Protein AF-A0A6A4B0M6-F1 (afdb_monomer_lite)

pLDDT: mean 84.18, std 17.36, range [42.97, 98.69]

Radius of gyration: 47.85 Å; chains: 1; bounding box: 72×44×138 Å

Structure (mmCIF, N/CA/C/O backbone):
data_AF-A0A6A4B0M6-F1
#
_entry.id   AF-A0A6A4B0M6-F1
#
loop_
_atom_site.group_PDB
_atom_site.id
_atom_site.type_symbol
_atom_site.label_atom_id
_atom_site.label_alt_id
_atom_site.label_comp_id
_atom_site.label_asym_id
_atom_site.label_entity_id
_atom_site.label_seq_id
_atom_site.pdbx_PDB_ins_code
_atom_site.Cartn_x
_atom_site.Cartn_y
_atom_site.Cartn_z
_atom_site.occupancy
_atom_site.B_iso_or_equiv
_atom_site.auth_seq_id
_atom_site.auth_comp_id
_atom_site.auth_asym_id
_atom_site.auth_atom_id
_atom_site.pdbx_PDB_model_num
ATOM 1 N N . MET A 1 1 ? 42.736 15.665 -57.203 1.00 62.69 1 MET A N 1
ATOM 2 C CA . MET A 1 1 ? 41.698 14.627 -56.994 1.00 62.69 1 MET A CA 1
ATOM 3 C C . MET A 1 1 ? 42.043 13.684 -55.841 1.00 62.69 1 MET A C 1
ATOM 5 O O . MET A 1 1 ? 41.168 13.468 -55.020 1.00 62.69 1 MET A O 1
ATOM 9 N N . ALA A 1 2 ? 43.284 13.192 -55.715 1.00 69.00 2 ALA A N 1
ATOM 10 C CA . ALA A 1 2 ? 43.692 12.308 -54.608 1.00 69.00 2 ALA A CA 1
ATOM 11 C C . ALA A 1 2 ? 43.461 12.901 -53.198 1.00 69.00 2 ALA A C 1
ATOM 13 O O . ALA A 1 2 ? 42.915 12.227 -52.334 1.00 69.00 2 ALA A O 1
ATOM 14 N N . ASP A 1 3 ? 43.773 14.184 -53.003 1.00 72.25 3 ASP A N 1
ATOM 15 C CA . ASP A 1 3 ? 43.626 14.882 -51.711 1.00 72.25 3 ASP A CA 1
ATOM 16 C C . ASP A 1 3 ? 42.155 15.029 -51.253 1.00 72.25 3 ASP A C 1
ATOM 18 O O . ASP A 1 3 ? 41.833 15.025 -50.067 1.00 72.25 3 ASP A O 1
ATOM 22 N N . TYR A 1 4 ? 41.225 15.088 -52.215 1.00 73.00 4 TYR A N 1
ATOM 23 C CA . TYR A 1 4 ? 39.785 15.110 -51.941 1.00 73.00 4 TYR A CA 1
ATOM 24 C C . TYR A 1 4 ? 39.247 13.734 -51.534 1.00 73.00 4 TYR A C 1
ATOM 26 O O . TYR A 1 4 ? 38.399 13.661 -50.648 1.00 73.00 4 TYR A O 1
ATOM 34 N N . ALA A 1 5 ? 39.734 12.660 -52.163 1.00 72.12 5 ALA A N 1
ATOM 35 C CA . ALA A 1 5 ? 39.342 11.296 -51.813 1.00 72.12 5 ALA A CA 1
ATOM 36 C C . ALA A 1 5 ? 39.787 10.949 -50.383 1.00 72.12 5 ALA A C 1
ATOM 38 O O . ALA A 1 5 ? 38.978 10.506 -49.574 1.00 72.12 5 ALA A O 1
ATOM 39 N N . LEU A 1 6 ? 41.031 11.292 -50.038 1.00 78.62 6 LEU A N 1
ATOM 40 C CA . LEU A 1 6 ? 41.617 11.044 -48.719 1.00 78.62 6 LEU A CA 1
ATOM 41 C C . LEU A 1 6 ? 40.843 11.761 -47.598 1.00 78.62 6 LEU A C 1
ATOM 43 O O . LEU A 1 6 ? 40.466 11.155 -46.597 1.00 78.62 6 LEU A O 1
ATOM 47 N N . LYS A 1 7 ? 40.488 13.033 -47.816 1.00 80.44 7 LYS A N 1
ATOM 48 C CA . LYS A 1 7 ? 39.695 13.825 -46.862 1.00 80.44 7 LYS A CA 1
ATOM 49 C C . LYS A 1 7 ? 38.239 13.358 -46.739 1.00 80.44 7 LYS A C 1
ATOM 51 O O . LYS A 1 7 ? 37.603 13.599 -45.712 1.00 80.44 7 LYS A O 1
ATOM 56 N N . SER A 1 8 ? 37.683 12.742 -47.784 1.00 82.69 8 SER A N 1
ATOM 57 C CA . SER A 1 8 ? 36.352 12.128 -47.730 1.00 82.69 8 SER A CA 1
ATOM 58 C C . SER A 1 8 ? 36.381 10.865 -46.872 1.00 82.69 8 SER A C 1
ATOM 60 O O . SER A 1 8 ? 35.548 10.719 -45.978 1.00 82.69 8 SER A O 1
ATOM 62 N N . ASP A 1 9 ? 37.374 10.001 -47.076 1.00 85.81 9 ASP A N 1
ATOM 63 C CA . ASP A 1 9 ? 37.529 8.748 -46.332 1.00 85.81 9 ASP A CA 1
ATOM 64 C C . ASP A 1 9 ? 37.766 8.985 -44.835 1.00 85.81 9 ASP A C 1
ATOM 66 O O . ASP A 1 9 ? 37.128 8.342 -44.000 1.00 85.81 9 ASP A O 1
ATOM 70 N N . GLU A 1 10 ? 38.584 9.978 -44.472 1.00 88.50 10 GLU A N 1
ATOM 71 C CA . GLU A 1 10 ? 38.781 10.386 -43.072 1.00 88.50 10 GLU A CA 1
ATOM 72 C C . GLU A 1 10 ? 37.471 10.829 -42.402 1.00 88.50 10 GLU A C 1
ATOM 74 O O . GLU A 1 10 ? 37.183 10.457 -41.261 1.00 88.50 10 GLU A O 1
ATOM 79 N N . LYS A 1 11 ? 36.629 11.587 -43.118 1.00 88.50 11 LYS A N 1
ATOM 80 C CA . LYS A 1 11 ? 35.314 12.010 -42.610 1.00 88.50 11 LYS A CA 1
ATOM 81 C C . LYS A 1 11 ? 34.353 10.837 -42.449 1.00 88.50 11 LYS A C 1
ATOM 83 O O . LYS A 1 11 ? 33.600 10.804 -41.472 1.00 88.50 11 LYS A O 1
ATOM 88 N N . HIS A 1 12 ? 34.355 9.889 -43.384 1.00 91.69 12 HIS A N 1
ATOM 89 C CA . HIS A 1 12 ? 33.529 8.686 -43.287 1.00 91.69 12 HIS A CA 1
ATOM 90 C C . HIS A 1 12 ? 33.958 7.808 -42.108 1.00 91.69 12 HIS A C 1
ATOM 92 O O . HIS A 1 12 ? 33.096 7.347 -41.359 1.00 91.69 12 HIS A O 1
ATOM 98 N N . LEU A 1 13 ? 35.265 7.656 -41.881 1.00 93.56 13 LEU A N 1
ATOM 99 C CA . LEU A 1 13 ? 35.803 6.924 -40.736 1.00 93.56 13 LEU A CA 1
ATOM 100 C C . LEU A 1 13 ? 35.405 7.578 -39.405 1.00 93.56 13 LEU A C 1
ATOM 102 O O . LEU A 1 13 ? 34.878 6.898 -38.523 1.00 93.56 13 LEU A O 1
ATOM 106 N N . ALA A 1 14 ? 35.573 8.898 -39.282 1.00 93.38 14 ALA A N 1
ATOM 107 C CA . ALA A 1 14 ? 35.165 9.642 -38.090 1.00 93.38 14 ALA A CA 1
ATOM 108 C C . ALA A 1 14 ? 33.653 9.521 -37.826 1.00 93.38 14 ALA A C 1
ATOM 110 O O . ALA A 1 14 ? 33.226 9.294 -36.694 1.00 93.38 14 ALA A O 1
ATOM 111 N N . SER A 1 15 ? 32.834 9.601 -38.879 1.00 94.69 15 SER A N 1
ATOM 112 C CA . SER A 1 15 ? 31.376 9.451 -38.771 1.00 94.69 15 SER A CA 1
ATOM 113 C C . SER A 1 15 ? 30.973 8.043 -38.322 1.00 94.69 15 SER A C 1
ATOM 115 O O . SER A 1 15 ? 30.092 7.893 -37.475 1.00 94.69 15 SER A O 1
ATOM 117 N N . ALA A 1 16 ? 31.633 7.004 -38.842 1.00 94.81 16 ALA A N 1
ATOM 118 C CA . ALA A 1 16 ? 31.393 5.620 -38.439 1.00 94.81 16 ALA A CA 1
ATOM 119 C C . ALA A 1 16 ? 31.777 5.373 -36.972 1.00 94.81 16 ALA A C 1
ATOM 121 O O . ALA A 1 16 ? 31.067 4.663 -36.256 1.00 94.81 16 ALA A O 1
ATOM 122 N N . GLN A 1 17 ? 32.864 5.990 -36.504 1.00 96.19 17 GLN A N 1
ATOM 123 C CA . GLN A 1 17 ? 33.282 5.901 -35.109 1.00 96.19 17 GLN A CA 1
ATOM 124 C C . GLN A 1 17 ? 32.262 6.556 -34.168 1.00 96.19 17 GLN A C 1
ATOM 126 O O . GLN A 1 17 ? 31.824 5.914 -33.213 1.00 96.19 17 GLN A O 1
ATOM 131 N N . ILE A 1 18 ? 31.801 7.769 -34.489 1.00 96.50 18 ILE A N 1
ATOM 132 C CA . ILE A 1 18 ? 30.749 8.460 -33.725 1.00 96.50 18 ILE A CA 1
ATOM 133 C C . ILE A 1 18 ? 29.464 7.625 -33.691 1.00 96.50 18 ILE A C 1
ATOM 135 O O . ILE A 1 18 ? 28.834 7.488 -32.643 1.00 96.50 18 ILE A O 1
ATOM 139 N N . LEU A 1 19 ? 29.070 7.025 -34.819 1.00 97.19 19 LEU A N 1
ATOM 140 C CA . LEU A 1 19 ? 27.883 6.172 -34.873 1.00 97.19 19 LEU A CA 1
ATOM 141 C C . LEU A 1 19 ? 28.010 4.965 -33.934 1.00 97.19 19 LEU A C 1
ATOM 143 O O . LEU A 1 19 ? 27.066 4.649 -33.209 1.00 97.19 19 LEU A O 1
ATOM 147 N N . LYS A 1 20 ? 29.178 4.317 -33.910 1.00 97.38 20 LYS A N 1
ATOM 148 C CA . LYS A 1 20 ? 29.455 3.185 -33.018 1.00 97.38 20 LYS A CA 1
ATOM 149 C C . LYS A 1 20 ? 29.427 3.600 -31.545 1.00 97.38 20 LYS A C 1
ATOM 151 O O . LYS A 1 20 ? 28.845 2.894 -30.723 1.00 97.38 20 LYS A O 1
ATOM 156 N N . GLU A 1 21 ? 30.020 4.740 -31.205 1.00 97.38 21 GLU A N 1
ATOM 157 C CA . GLU A 1 21 ? 29.988 5.290 -29.844 1.00 97.38 21 GLU A CA 1
ATOM 158 C C . GLU A 1 21 ? 28.552 5.603 -29.403 1.00 97.38 21 GLU A C 1
ATOM 160 O O . GLU A 1 21 ? 28.132 5.183 -28.323 1.00 97.38 21 GLU A O 1
ATOM 165 N N . ASN A 1 22 ? 27.758 6.232 -30.273 1.00 97.88 22 ASN A N 1
ATOM 166 C CA . ASN A 1 22 ? 26.346 6.509 -30.015 1.00 97.88 22 ASN A CA 1
ATOM 167 C C . ASN A 1 22 ? 25.524 5.228 -29.825 1.00 97.88 22 ASN A C 1
ATOM 169 O O . ASN A 1 22 ? 24.688 5.174 -28.925 1.00 97.88 22 ASN A O 1
ATOM 173 N N . GLN A 1 23 ? 25.776 4.176 -30.611 1.00 97.88 23 GLN A N 1
ATOM 174 C CA . GLN A 1 23 ? 25.125 2.875 -30.418 1.00 97.88 23 GLN A CA 1
ATOM 175 C C . GLN A 1 23 ? 25.441 2.277 -29.041 1.00 97.88 23 GLN A C 1
ATOM 177 O O . GLN A 1 23 ? 24.536 1.796 -28.358 1.00 97.88 23 GLN A O 1
ATOM 182 N N . ILE A 1 24 ? 26.698 2.357 -28.594 1.00 98.25 24 ILE A N 1
ATOM 183 C CA . ILE A 1 24 ? 27.103 1.873 -27.267 1.00 98.25 24 ILE A CA 1
ATOM 184 C C . ILE A 1 24 ? 26.418 2.681 -26.158 1.00 98.25 24 ILE A C 1
ATOM 186 O O . ILE A 1 24 ? 25.928 2.100 -25.187 1.00 98.25 24 ILE A O 1
ATOM 190 N N . LEU A 1 25 ? 26.367 4.008 -26.288 1.00 98.38 25 LEU A N 1
ATOM 191 C CA . LEU A 1 25 ? 25.702 4.878 -25.316 1.00 98.38 25 LEU A CA 1
ATOM 192 C C . LEU A 1 25 ? 24.201 4.592 -25.233 1.00 98.38 25 LEU A C 1
ATOM 194 O O . LEU A 1 25 ? 23.676 4.445 -24.130 1.00 98.38 25 LEU A O 1
ATOM 198 N N . LEU A 1 26 ? 23.526 4.436 -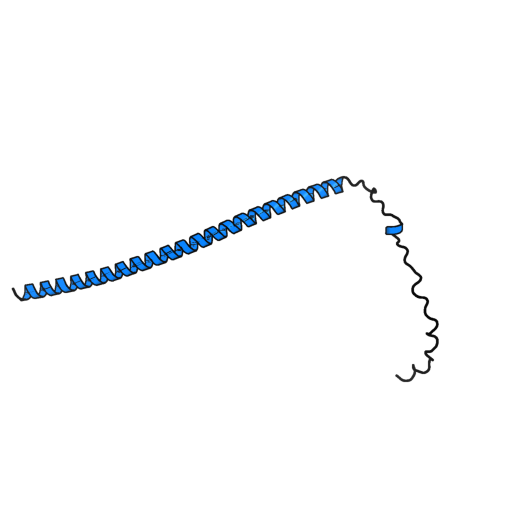26.375 1.00 98.44 26 LEU A N 1
ATOM 199 C CA . LEU A 1 26 ? 22.110 4.067 -26.424 1.00 98.44 26 LEU A CA 1
ATOM 200 C C . LEU A 1 26 ? 21.863 2.716 -25.757 1.00 98.44 26 LEU A C 1
ATOM 202 O O . LEU A 1 26 ? 20.933 2.584 -24.965 1.00 98.44 26 LEU A O 1
ATOM 206 N N . GLN A 1 27 ? 22.720 1.726 -26.008 1.00 98.38 27 GLN A N 1
ATOM 207 C CA . GLN A 1 27 ? 22.571 0.414 -25.390 1.00 98.38 27 GLN A CA 1
ATOM 208 C C . GLN A 1 27 ? 22.777 0.461 -23.872 1.00 98.38 27 GLN A C 1
ATOM 210 O O . GLN A 1 27 ? 22.019 -0.168 -23.134 1.00 98.38 27 GLN A O 1
ATOM 215 N N . ARG A 1 28 ? 23.733 1.260 -23.378 1.00 98.44 28 ARG A N 1
ATOM 216 C CA . ARG A 1 28 ? 23.885 1.500 -21.933 1.00 98.44 28 ARG A CA 1
ATOM 217 C C . ARG A 1 28 ? 22.656 2.179 -21.341 1.00 98.44 28 ARG A C 1
ATOM 219 O O . ARG A 1 28 ? 22.201 1.755 -20.283 1.00 98.44 28 ARG A O 1
ATOM 226 N N . LEU A 1 29 ? 22.119 3.195 -22.016 1.00 98.44 29 LEU A N 1
ATOM 227 C CA . LEU A 1 29 ? 20.939 3.922 -21.553 1.00 98.44 29 LEU A CA 1
ATOM 228 C C . LEU A 1 29 ? 19.714 3.003 -21.469 1.00 98.44 29 LEU A C 1
ATOM 230 O O . LEU A 1 29 ? 18.997 3.033 -20.471 1.00 98.44 29 LEU A O 1
ATOM 234 N N . ILE A 1 30 ? 19.507 2.148 -22.474 1.00 98.44 30 ILE A N 1
ATOM 235 C CA . ILE A 1 30 ? 18.425 1.154 -22.485 1.00 98.44 30 ILE A CA 1
ATOM 236 C C . ILE A 1 30 ? 18.571 0.200 -21.298 1.00 98.44 30 ILE A C 1
ATOM 238 O O . ILE A 1 30 ? 17.616 0.021 -20.543 1.00 98.44 30 ILE A O 1
ATOM 242 N N . THR A 1 31 ? 19.763 -0.359 -21.080 1.00 98.50 31 THR A N 1
ATOM 243 C CA . THR A 1 31 ? 20.011 -1.275 -19.958 1.00 98.50 31 THR A CA 1
ATOM 244 C C . THR A 1 31 ? 19.781 -0.596 -18.608 1.00 98.50 31 THR A C 1
ATOM 246 O O . THR A 1 31 ? 19.122 -1.164 -17.740 1.00 98.50 31 THR A O 1
ATOM 249 N N . GLN A 1 32 ? 20.267 0.636 -18.426 1.00 98.44 32 GLN A N 1
ATOM 250 C CA . GLN A 1 32 ? 20.048 1.399 -17.194 1.00 98.44 32 GLN A CA 1
ATOM 251 C C . GLN A 1 32 ? 18.563 1.692 -16.961 1.00 98.44 32 GLN A C 1
ATOM 253 O O . GLN A 1 32 ? 18.070 1.527 -15.847 1.00 98.44 32 GLN A O 1
ATOM 258 N N . SER A 1 33 ? 17.833 2.080 -18.009 1.00 98.25 33 SER A N 1
ATOM 259 C CA . SER A 1 33 ? 16.393 2.336 -17.934 1.00 98.25 33 SER A CA 1
ATOM 260 C C . SER A 1 33 ? 15.611 1.072 -17.560 1.00 98.25 33 SER A C 1
ATOM 262 O O . SER A 1 33 ? 14.748 1.118 -16.682 1.00 98.25 33 SER A O 1
ATOM 264 N N . GLN A 1 34 ? 15.962 -0.076 -18.146 1.00 98.31 34 GLN A N 1
ATOM 265 C CA . GLN A 1 34 ? 15.360 -1.370 -17.814 1.00 98.31 34 GLN A CA 1
ATOM 266 C C . GLN A 1 34 ? 15.623 -1.769 -16.358 1.00 98.31 34 GLN A C 1
ATOM 268 O O . GLN A 1 34 ? 14.694 -2.167 -15.657 1.00 98.31 34 GLN A O 1
ATOM 273 N N . GLN A 1 35 ? 16.859 -1.610 -15.876 1.00 98.44 35 GLN A N 1
ATOM 274 C CA . GLN A 1 35 ? 17.215 -1.890 -14.482 1.00 98.44 35 GLN A CA 1
ATOM 275 C C . GLN A 1 35 ? 16.465 -0.980 -13.504 1.00 98.44 35 GLN A C 1
ATOM 277 O O . GLN A 1 35 ? 15.921 -1.461 -12.510 1.00 98.44 35 GLN A O 1
ATOM 282 N N . ALA A 1 36 ? 16.383 0.320 -13.798 1.00 98.38 36 ALA A N 1
ATOM 283 C CA . ALA A 1 36 ? 15.633 1.268 -12.981 1.00 98.38 36 ALA A CA 1
ATOM 284 C C . ALA A 1 36 ? 14.139 0.911 -12.934 1.00 98.38 36 ALA A C 1
ATOM 286 O O . ALA A 1 36 ? 13.544 0.895 -11.857 1.00 98.38 36 ALA A O 1
ATOM 287 N N . SER A 1 37 ? 13.542 0.555 -14.075 1.00 98.56 37 SER A N 1
ATOM 288 C CA . SER A 1 37 ? 12.140 0.130 -14.148 1.00 98.56 37 SER A CA 1
ATOM 289 C C . SER A 1 37 ? 11.882 -1.141 -13.331 1.00 98.56 37 SER A C 1
ATOM 291 O O . SER A 1 37 ? 10.941 -1.181 -12.539 1.00 98.56 37 SER A O 1
ATOM 293 N N . GLN A 1 38 ? 12.757 -2.145 -13.431 1.00 98.38 38 GLN A N 1
ATOM 294 C CA . GLN A 1 38 ? 12.672 -3.357 -12.609 1.00 98.38 38 GLN A CA 1
ATOM 295 C C . GLN A 1 38 ? 12.785 -3.040 -11.115 1.00 98.38 38 GLN A C 1
ATOM 297 O O . GLN A 1 38 ? 11.992 -3.538 -10.319 1.00 98.38 38 GLN A O 1
ATOM 302 N N . GLN A 1 39 ? 13.724 -2.175 -10.725 1.00 98.44 39 GLN A N 1
ATOM 303 C CA . GLN A 1 39 ? 13.889 -1.774 -9.330 1.00 98.44 39 GLN A CA 1
ATOM 304 C C . GLN A 1 39 ? 12.647 -1.051 -8.792 1.00 98.44 39 GLN A C 1
ATOM 306 O O . GLN A 1 39 ? 12.226 -1.316 -7.663 1.00 98.44 39 GLN A O 1
ATOM 311 N N . VAL A 1 40 ? 12.053 -0.157 -9.588 1.00 98.50 40 VAL A N 1
ATOM 312 C CA . VAL A 1 40 ? 10.803 0.535 -9.243 1.00 98.50 40 VAL A CA 1
ATOM 313 C C . VAL A 1 40 ? 9.664 -0.466 -9.076 1.00 98.50 40 VAL A C 1
ATOM 315 O O . VAL A 1 40 ? 8.982 -0.414 -8.057 1.00 98.50 40 VAL A O 1
ATOM 318 N N . ASN A 1 41 ? 9.505 -1.417 -9.997 1.00 98.44 41 ASN A N 1
ATOM 319 C CA . ASN A 1 41 ? 8.447 -2.429 -9.923 1.00 98.44 41 ASN A CA 1
ATOM 320 C C . ASN A 1 41 ? 8.574 -3.306 -8.671 1.00 98.44 41 ASN A C 1
ATOM 322 O O . ASN A 1 41 ? 7.594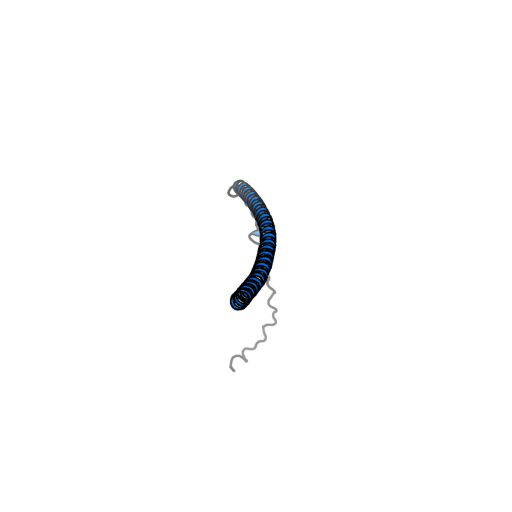 -3.509 -7.957 1.00 98.44 41 ASN A O 1
ATOM 326 N N . THR A 1 42 ? 9.786 -3.761 -8.345 1.00 98.38 42 THR A N 1
ATOM 327 C CA . THR A 1 42 ? 10.036 -4.538 -7.122 1.00 98.38 42 THR A CA 1
ATOM 328 C C . THR A 1 42 ? 9.693 -3.736 -5.869 1.00 98.38 42 THR A C 1
ATOM 330 O O . THR A 1 42 ? 9.054 -4.250 -4.950 1.00 98.38 42 THR A O 1
ATOM 333 N N . ARG A 1 43 ? 10.084 -2.455 -5.822 1.00 98.31 43 ARG A N 1
ATOM 334 C CA . ARG A 1 43 ? 9.747 -1.574 -4.695 1.00 98.31 43 ARG A CA 1
ATOM 335 C C . ARG A 1 43 ? 8.246 -1.315 -4.600 1.00 98.31 43 ARG A C 1
ATOM 337 O O . ARG A 1 43 ? 7.730 -1.286 -3.488 1.00 98.31 43 ARG A O 1
ATOM 344 N N . MET A 1 44 ? 7.560 -1.158 -5.730 1.00 98.38 44 MET A N 1
ATOM 345 C CA . MET A 1 44 ? 6.113 -0.951 -5.771 1.00 98.38 44 MET A CA 1
ATOM 346 C C . MET A 1 44 ? 5.367 -2.164 -5.213 1.00 98.38 44 MET A C 1
ATOM 348 O O . MET A 1 44 ? 4.575 -2.012 -4.293 1.00 98.38 44 MET A O 1
ATOM 352 N N . SER A 1 45 ? 5.708 -3.374 -5.661 1.00 98.44 45 SER A N 1
ATOM 353 C CA . SER A 1 45 ? 5.087 -4.607 -5.156 1.00 98.44 45 SER A CA 1
ATOM 354 C C . SER A 1 45 ? 5.319 -4.812 -3.650 1.00 98.44 45 SER A C 1
ATOM 356 O O . SER A 1 45 ? 4.411 -5.190 -2.902 1.00 98.44 45 SER A O 1
ATOM 358 N N . ALA A 1 46 ? 6.521 -4.486 -3.160 1.00 98.44 46 ALA A N 1
ATOM 359 C CA . ALA A 1 46 ? 6.807 -4.513 -1.728 1.00 98.44 46 ALA A CA 1
ATOM 360 C C . ALA A 1 46 ? 5.972 -3.480 -0.947 1.00 98.44 46 ALA A C 1
ATOM 362 O O . ALA A 1 46 ? 5.518 -3.764 0.163 1.00 98.44 46 ALA A O 1
ATOM 363 N N . LEU A 1 47 ? 5.753 -2.286 -1.508 1.00 98.62 47 LEU A N 1
ATOM 364 C CA . LEU A 1 47 ? 4.892 -1.264 -0.908 1.00 98.62 47 LEU A CA 1
ATOM 365 C C . LEU A 1 47 ? 3.424 -1.694 -0.886 1.00 98.62 47 LEU A C 1
ATOM 367 O O . LEU A 1 47 ? 2.793 -1.562 0.158 1.00 98.62 47 LEU A O 1
ATOM 371 N N . GLU A 1 48 ? 2.903 -2.259 -1.973 1.00 98.50 48 GLU A N 1
ATOM 372 C CA . GLU A 1 48 ? 1.536 -2.795 -2.042 1.00 98.50 48 GLU A CA 1
ATOM 373 C C . GLU A 1 48 ? 1.299 -3.859 -0.965 1.00 98.50 48 GLU A C 1
ATOM 375 O O . GLU A 1 48 ? 0.312 -3.802 -0.230 1.00 98.50 48 GLU A O 1
ATOM 380 N N . THR A 1 49 ? 2.261 -4.768 -0.789 1.00 98.50 49 THR A N 1
ATOM 381 C CA . THR A 1 49 ? 2.208 -5.795 0.262 1.00 98.50 49 THR A CA 1
ATOM 382 C C . THR A 1 49 ? 2.158 -5.166 1.657 1.00 98.50 49 THR A C 1
ATOM 384 O O . THR A 1 49 ? 1.326 -5.533 2.485 1.00 98.50 49 THR A O 1
ATOM 387 N N . ARG A 1 50 ? 3.022 -4.177 1.926 1.00 98.69 50 ARG A N 1
ATOM 388 C CA . ARG A 1 50 ? 3.047 -3.471 3.218 1.00 98.69 50 ARG A CA 1
ATOM 389 C C . ARG A 1 50 ? 1.746 -2.721 3.487 1.00 98.69 50 ARG A C 1
ATOM 391 O O . ARG A 1 50 ? 1.271 -2.750 4.618 1.00 98.69 50 ARG A O 1
ATOM 398 N N . ILE A 1 51 ? 1.176 -2.073 2.472 1.00 98.56 51 ILE A N 1
ATOM 399 C CA . ILE A 1 51 ? -0.112 -1.379 2.577 1.00 98.56 51 ILE A CA 1
ATOM 400 C C . ILE A 1 51 ? -1.207 -2.379 2.943 1.00 98.56 51 ILE A C 1
ATOM 402 O O . ILE A 1 51 ? -1.938 -2.131 3.896 1.00 98.56 51 ILE A O 1
ATOM 406 N N . SER A 1 52 ? -1.265 -3.532 2.270 1.00 98.44 52 SER A N 1
ATOM 407 C CA . SER A 1 52 ? -2.247 -4.576 2.579 1.00 98.44 52 SER A CA 1
ATOM 408 C C . SER A 1 52 ? -2.163 -5.039 4.035 1.00 98.44 52 SER A C 1
ATOM 410 O O . SER A 1 52 ? -3.192 -5.138 4.698 1.00 98.44 52 SER A O 1
ATOM 412 N N . ILE A 1 53 ? -0.954 -5.287 4.553 1.00 98.50 53 ILE A N 1
ATOM 413 C CA . ILE A 1 53 ? -0.751 -5.698 5.954 1.00 98.50 53 ILE A CA 1
ATOM 414 C C . ILE A 1 53 ? -1.229 -4.604 6.917 1.00 98.50 53 ILE A C 1
ATOM 416 O O . ILE A 1 53 ? -1.949 -4.889 7.871 1.00 98.50 53 ILE A O 1
ATOM 420 N N . ILE A 1 54 ? -0.869 -3.343 6.653 1.00 98.50 54 ILE A N 1
ATOM 421 C CA . ILE A 1 54 ? -1.292 -2.204 7.480 1.00 98.50 54 ILE A CA 1
ATOM 422 C C . ILE A 1 54 ? -2.818 -2.071 7.482 1.00 98.50 54 ILE A C 1
ATOM 424 O O . ILE A 1 54 ? -3.404 -1.837 8.536 1.00 98.50 54 ILE A O 1
ATOM 428 N N . THR A 1 55 ? -3.473 -2.238 6.332 1.00 98.44 55 THR A N 1
ATOM 429 C CA . THR A 1 55 ? -4.937 -2.189 6.235 1.00 98.44 55 THR A CA 1
ATOM 430 C C . THR A 1 55 ? -5.599 -3.293 7.059 1.00 98.44 55 THR A C 1
ATOM 432 O O . THR A 1 55 ? -6.589 -3.022 7.746 1.00 98.44 55 THR A O 1
ATOM 435 N N . THR A 1 56 ? -5.045 -4.508 7.047 1.00 98.50 56 THR A N 1
ATOM 436 C CA . THR A 1 56 ? -5.524 -5.611 7.892 1.00 98.50 56 THR A CA 1
ATOM 437 C C . THR A 1 56 ? -5.383 -5.272 9.373 1.00 98.50 56 THR A C 1
ATOM 439 O O . THR A 1 56 ? -6.391 -5.249 10.077 1.00 98.50 56 THR A O 1
ATOM 442 N N . HIS A 1 57 ? -4.187 -4.892 9.831 1.00 98.56 57 HIS A N 1
ATOM 443 C CA . HIS A 1 57 ? -3.965 -4.552 11.242 1.00 98.56 57 HIS A CA 1
ATOM 444 C C . HIS A 1 57 ? -4.832 -3.372 11.705 1.00 98.56 57 HIS A C 1
ATOM 446 O O . HIS A 1 57 ? -5.390 -3.396 12.797 1.00 98.56 57 HIS A O 1
ATOM 452 N N . ALA A 1 58 ? -5.003 -2.341 10.872 1.00 98.38 58 ALA A N 1
ATOM 453 C CA . ALA A 1 58 ? -5.871 -1.210 11.198 1.00 98.38 58 ALA A CA 1
ATOM 454 C C . ALA A 1 58 ? -7.341 -1.638 11.364 1.00 98.38 58 ALA A C 1
ATOM 456 O O . ALA A 1 58 ? -8.062 -1.095 12.202 1.00 98.38 58 ALA A O 1
ATOM 457 N N . THR A 1 59 ? -7.783 -2.626 10.583 1.00 98.38 59 THR A N 1
ATOM 458 C CA . THR A 1 59 ? -9.128 -3.203 10.693 1.00 98.38 59 THR A CA 1
ATOM 459 C C . THR A 1 59 ? -9.281 -4.004 11.985 1.00 98.38 59 THR A C 1
ATOM 461 O O . THR A 1 59 ? -10.288 -3.845 12.675 1.00 98.38 59 THR A O 1
ATOM 464 N N . GLU A 1 60 ? -8.285 -4.815 12.337 1.00 98.38 60 GLU A N 1
ATOM 465 C CA . GLU A 1 60 ? -8.251 -5.592 13.583 1.00 98.38 60 GLU A CA 1
ATOM 466 C C . GLU A 1 60 ? -8.284 -4.675 14.809 1.00 98.38 60 GLU A C 1
ATOM 468 O O . GLU A 1 60 ? -9.195 -4.789 15.627 1.00 98.38 60 GLU A O 1
ATOM 473 N N . MET A 1 61 ? -7.397 -3.676 14.869 1.00 98.44 61 MET A N 1
ATOM 474 C CA . MET A 1 61 ? -7.365 -2.686 15.953 1.00 98.44 61 MET A CA 1
ATOM 475 C C . MET A 1 61 ? -8.709 -1.971 16.124 1.00 98.44 61 MET A C 1
ATOM 477 O O . MET A 1 61 ? -9.180 -1.769 17.241 1.00 98.44 61 MET A O 1
ATOM 481 N N . ARG A 1 62 ? -9.363 -1.590 15.020 1.00 98.44 62 ARG A N 1
ATOM 482 C CA . ARG A 1 62 ? -10.688 -0.956 15.073 1.00 98.44 62 ARG A CA 1
ATOM 483 C C . ARG A 1 62 ? -11.736 -1.892 15.680 1.00 98.44 62 ARG A C 1
ATOM 485 O O . ARG A 1 62 ? -12.587 -1.435 16.445 1.00 98.44 62 ARG A O 1
ATOM 492 N N . ASN A 1 63 ? -11.702 -3.176 15.332 1.00 98.31 63 ASN A N 1
ATOM 493 C CA . ASN A 1 63 ? -12.641 -4.160 15.865 1.00 98.31 63 ASN A CA 1
ATOM 494 C C . ASN A 1 63 ? -12.397 -4.393 17.368 1.00 98.31 63 ASN A C 1
ATOM 496 O O . ASN A 1 63 ? -13.354 -4.392 18.138 1.00 98.31 63 ASN A O 1
ATOM 500 N N . GLU A 1 64 ? -11.136 -4.495 17.799 1.00 98.38 64 GLU A N 1
ATOM 501 C CA . GLU A 1 64 ? -10.765 -4.606 19.218 1.00 98.38 64 GLU A CA 1
ATOM 502 C C . GLU A 1 64 ? -11.220 -3.392 20.036 1.00 98.38 64 GLU A C 1
ATOM 504 O O . GLU A 1 64 ? -11.816 -3.549 21.100 1.00 98.38 64 GLU A O 1
ATOM 509 N N . ILE A 1 65 ? -11.010 -2.175 19.519 1.00 98.12 65 ILE A N 1
ATOM 510 C CA . ILE A 1 65 ? -11.481 -0.940 20.162 1.00 98.12 65 ILE A CA 1
ATOM 511 C C . ILE A 1 65 ? -13.005 -0.950 20.290 1.00 98.12 65 ILE A C 1
ATOM 513 O O . ILE A 1 65 ? -13.537 -0.564 21.329 1.00 98.12 65 ILE A O 1
ATOM 517 N N . SER A 1 66 ? -13.711 -1.407 19.254 1.00 98.06 66 SER A N 1
ATOM 518 C CA . SER A 1 66 ? -15.176 -1.473 19.266 1.00 98.06 66 SER A CA 1
ATOM 519 C C . SER A 1 66 ? -15.680 -2.419 20.362 1.00 98.06 66 SER A C 1
ATOM 521 O O . SER A 1 66 ? -16.560 -2.039 21.134 1.00 98.06 66 SER A O 1
ATOM 523 N N . LEU A 1 67 ? -15.064 -3.600 20.494 1.00 98.25 67 LEU A N 1
ATOM 524 C CA . LEU A 1 67 ? -15.369 -4.561 21.558 1.00 98.25 67 LEU A CA 1
ATOM 525 C C . LEU A 1 67 ? -15.042 -4.002 22.952 1.00 98.25 67 LEU A C 1
ATOM 527 O O . LEU A 1 67 ? -15.823 -4.154 23.889 1.00 98.25 67 LEU A O 1
ATOM 531 N N . ALA A 1 68 ? -13.902 -3.324 23.103 1.00 97.75 68 ALA A N 1
ATOM 532 C CA . ALA A 1 68 ? -13.521 -2.704 24.370 1.00 97.75 68 ALA A CA 1
ATOM 533 C C . ALA A 1 68 ? -14.532 -1.631 24.808 1.00 97.75 68 ALA A C 1
ATOM 535 O O . ALA A 1 68 ? -14.914 -1.583 25.977 1.00 97.75 68 ALA A O 1
ATOM 536 N N . VAL A 1 69 ? -15.008 -0.802 23.874 1.00 97.94 69 VAL A N 1
ATOM 537 C CA . VAL A 1 69 ? -16.037 0.216 24.140 1.00 97.94 69 VAL A CA 1
ATOM 538 C C . VAL A 1 69 ? -17.362 -0.428 24.555 1.00 97.94 69 VAL A C 1
ATOM 540 O O . VAL A 1 69 ? -17.986 0.035 25.510 1.00 97.94 69 VAL A O 1
ATOM 543 N N . GLU A 1 70 ? -17.785 -1.503 23.891 1.00 97.50 70 GLU A N 1
ATOM 544 C CA . GLU A 1 70 ? -18.992 -2.256 24.259 1.00 97.50 70 GLU A CA 1
ATOM 545 C C . GLU A 1 70 ? -18.896 -2.844 25.676 1.00 97.50 70 GLU A C 1
ATOM 547 O O . GLU A 1 70 ? -19.810 -2.671 26.490 1.00 97.50 70 GLU A O 1
ATOM 552 N N . ASN A 1 71 ? -17.756 -3.455 26.010 1.00 97.50 71 ASN A N 1
ATOM 553 C CA . ASN A 1 71 ? -17.495 -3.994 27.344 1.00 97.50 71 ASN A CA 1
ATOM 554 C C . ASN A 1 71 ? -17.529 -2.898 28.419 1.00 97.50 71 ASN A C 1
ATOM 556 O O . ASN A 1 71 ? -18.148 -3.081 29.468 1.00 97.50 71 ASN A O 1
ATOM 560 N N . ILE A 1 72 ? -16.912 -1.739 28.158 1.00 97.12 72 ILE A N 1
ATOM 561 C CA . ILE A 1 72 ? -16.928 -0.590 29.077 1.00 97.12 72 ILE A CA 1
ATOM 562 C C . ILE A 1 72 ? -18.355 -0.088 29.301 1.00 97.12 72 ILE A C 1
ATOM 564 O O . ILE A 1 72 ? -18.736 0.163 30.444 1.00 97.12 72 ILE A O 1
ATOM 568 N N . ASN A 1 73 ? -19.155 0.040 28.241 1.00 95.88 73 ASN A N 1
ATOM 569 C CA . ASN A 1 73 ? -20.548 0.472 28.361 1.00 95.88 73 ASN A CA 1
ATOM 570 C C . ASN A 1 73 ? -21.372 -0.525 29.185 1.00 95.88 73 ASN A C 1
ATOM 572 O O . ASN A 1 73 ? -22.093 -0.118 30.093 1.00 95.88 73 ASN A O 1
ATOM 576 N N . THR A 1 74 ? -21.188 -1.824 28.948 1.00 95.69 74 THR A N 1
ATOM 577 C CA . THR A 1 74 ? -21.860 -2.886 29.710 1.00 95.69 74 THR A CA 1
ATOM 578 C C . THR A 1 74 ? -21.488 -2.845 31.195 1.00 95.69 74 THR A C 1
ATOM 580 O O . THR A 1 74 ? -22.362 -2.922 32.063 1.00 95.69 74 THR A O 1
ATOM 583 N N . LEU A 1 75 ? -20.199 -2.679 31.513 1.00 95.81 75 LEU A N 1
ATOM 584 C CA . LEU A 1 75 ? -19.721 -2.552 32.893 1.00 95.81 75 LEU A CA 1
ATOM 585 C C . LEU A 1 75 ? -20.271 -1.294 33.566 1.00 95.81 75 LEU A C 1
ATOM 587 O O . LEU A 1 75 ? -20.782 -1.374 34.680 1.00 95.81 75 LEU A O 1
ATOM 591 N N . LYS A 1 76 ? -20.218 -0.147 32.884 1.00 94.94 76 LYS A N 1
ATOM 592 C CA . LYS A 1 76 ? -20.778 1.120 33.367 1.00 94.94 76 LYS A CA 1
ATOM 593 C C . LYS A 1 76 ? -22.263 0.976 33.703 1.00 94.94 76 LYS A C 1
ATOM 595 O O . LYS A 1 76 ? -22.685 1.388 34.781 1.00 94.94 76 LYS A O 1
ATOM 600 N N . ASP A 1 77 ? -23.045 0.381 32.808 1.00 94.19 77 ASP A N 1
ATOM 601 C CA . ASP A 1 77 ? -24.481 0.181 33.015 1.00 94.19 77 ASP A CA 1
ATOM 602 C C . ASP A 1 77 ? -24.765 -0.794 34.159 1.00 94.19 77 ASP A C 1
ATOM 604 O O . ASP A 1 77 ? -25.736 -0.617 34.892 1.00 94.19 77 ASP A O 1
ATOM 608 N N . THR A 1 78 ? -23.911 -1.802 34.341 1.00 91.19 78 THR A N 1
ATOM 609 C CA . THR A 1 78 ? -24.000 -2.740 35.467 1.00 91.19 78 THR A CA 1
ATOM 610 C C . THR A 1 78 ? -23.711 -2.036 36.789 1.00 91.19 78 THR A C 1
ATOM 612 O O . THR A 1 78 ? -24.502 -2.147 37.720 1.00 91.19 78 THR A O 1
ATOM 615 N N . VAL A 1 79 ? -22.634 -1.250 36.862 1.00 88.69 79 VAL A N 1
ATOM 616 C CA . VAL A 1 79 ? -22.263 -0.479 38.060 1.00 88.69 79 VAL A CA 1
ATOM 617 C C . VAL A 1 79 ? -23.345 0.538 38.423 1.00 88.69 79 VAL A C 1
ATOM 619 O O . VAL A 1 79 ? -23.709 0.643 39.589 1.00 88.69 79 VAL A O 1
ATOM 622 N N . ASN A 1 80 ? -23.928 1.232 37.441 1.00 89.12 80 ASN A N 1
ATOM 623 C CA . ASN A 1 80 ? -25.000 2.207 37.678 1.00 89.12 80 ASN A CA 1
ATOM 624 C C . ASN A 1 80 ? -26.297 1.589 38.229 1.00 89.12 80 ASN A C 1
ATOM 626 O O . ASN A 1 80 ? -27.139 2.320 38.746 1.00 89.12 80 ASN A O 1
ATOM 630 N N . LYS A 1 81 ? -26.483 0.269 38.103 1.00 89.00 81 LYS A N 1
ATOM 631 C CA . LYS A 1 81 ? -27.631 -0.459 38.666 1.00 89.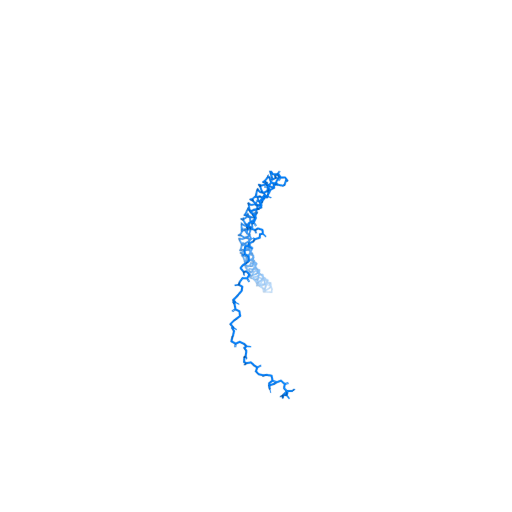00 81 LYS A CA 1
ATOM 632 C C . LYS A 1 81 ? -27.388 -0.956 40.092 1.00 89.00 81 LYS A C 1
ATOM 634 O O . LYS A 1 81 ? -28.331 -1.438 40.712 1.00 89.00 81 LYS A O 1
ATOM 639 N N . ILE A 1 82 ? -26.160 -0.876 40.606 1.00 85.88 82 ILE A N 1
ATOM 640 C CA . ILE A 1 82 ? -25.856 -1.272 41.983 1.00 85.88 82 ILE A CA 1
ATOM 641 C C . ILE A 1 82 ? -26.438 -0.210 42.916 1.00 85.88 82 ILE A C 1
ATOM 643 O O . ILE A 1 82 ? -25.991 0.937 42.926 1.00 85.88 82 ILE A O 1
ATOM 647 N N . GLU A 1 83 ? -27.439 -0.588 43.711 1.00 84.56 83 GLU A N 1
ATOM 648 C CA . GLU A 1 83 ? -28.010 0.313 44.710 1.00 84.56 83 GLU A CA 1
ATOM 649 C C . GLU A 1 83 ? -26.975 0.610 45.810 1.00 84.56 83 GLU A C 1
ATOM 651 O O . GLU A 1 83 ? -26.298 -0.317 46.282 1.00 84.56 83 GLU A O 1
ATOM 656 N N . PRO A 1 84 ? -26.837 1.872 46.260 1.00 79.19 84 PRO A N 1
ATOM 657 C CA . PRO A 1 84 ? -25.969 2.205 47.383 1.00 79.19 84 PRO A CA 1
ATOM 658 C C . PRO A 1 84 ? -26.305 1.354 48.616 1.00 79.19 84 PRO A C 1
ATOM 660 O O . PRO A 1 84 ? -27.444 1.340 49.072 1.00 79.19 84 PRO A O 1
ATOM 663 N N . GLY A 1 85 ? -25.313 0.641 49.158 1.00 75.88 85 GLY A N 1
ATOM 664 C CA . GLY A 1 85 ? -25.488 -0.222 50.335 1.00 75.88 85 GLY A CA 1
ATOM 665 C C . GLY A 1 85 ? -26.034 -1.630 50.055 1.00 75.88 85 GLY A C 1
ATOM 666 O O . GLY A 1 85 ? -26.199 -2.394 50.999 1.00 75.88 85 GLY A O 1
ATOM 667 N N . SER A 1 86 ? -26.271 -2.003 48.791 1.00 79.94 86 SER A N 1
ATOM 668 C CA . SER A 1 86 ? -26.710 -3.363 48.416 1.00 79.94 86 SER A CA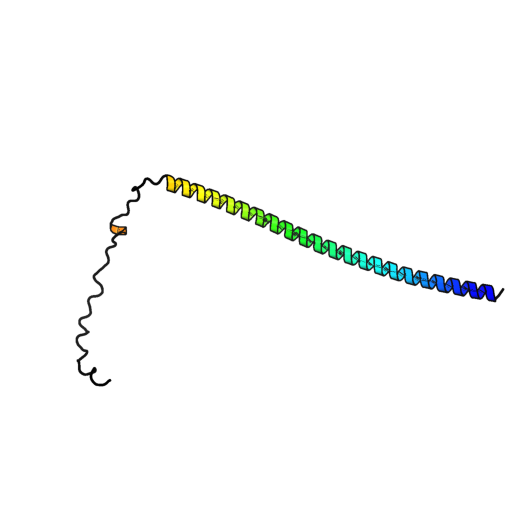 1
ATOM 669 C C . SER A 1 86 ? -25.606 -4.424 48.465 1.00 79.94 86 SER A C 1
ATOM 671 O O . SER A 1 86 ? -25.899 -5.619 48.468 1.00 79.94 86 SER A O 1
ATOM 673 N N . LEU A 1 87 ? -24.335 -4.011 48.510 1.00 74.62 87 LEU A N 1
ATOM 674 C CA . LEU A 1 87 ? -23.207 -4.924 48.669 1.00 74.62 87 LEU A CA 1
ATOM 675 C C . LEU A 1 87 ? -23.158 -5.421 50.117 1.00 74.62 87 LEU A C 1
ATOM 677 O O . LEU A 1 87 ? -22.704 -4.709 51.012 1.00 74.62 87 LEU A O 1
ATOM 681 N N . VAL A 1 88 ? -23.632 -6.647 50.334 1.00 72.69 88 VAL A N 1
ATOM 682 C CA . VAL A 1 88 ? -23.554 -7.348 51.619 1.00 72.69 88 VAL A CA 1
ATOM 683 C C . VAL A 1 88 ? -22.487 -8.428 51.499 1.00 72.69 88 VAL A C 1
ATOM 685 O O . VAL A 1 88 ? -22.634 -9.362 50.715 1.00 72.69 88 VAL A O 1
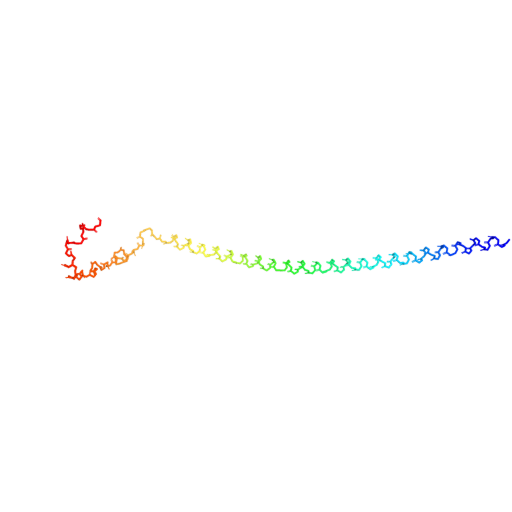ATOM 688 N N . PHE A 1 89 ? -21.406 -8.290 52.263 1.00 76.19 89 PHE A N 1
ATOM 689 C CA . PHE A 1 89 ? -20.401 -9.340 52.417 1.00 76.19 89 PHE A CA 1
ATOM 690 C C . PHE A 1 89 ? -20.830 -10.268 53.556 1.00 76.19 89 PHE A C 1
ATOM 692 O O . PHE A 1 89 ? -21.358 -9.791 54.566 1.00 76.19 89 PHE A O 1
ATOM 699 N N . ALA A 1 90 ? -20.629 -11.579 53.406 1.00 75.88 90 ALA A N 1
ATOM 700 C CA . ALA A 1 90 ? -20.850 -12.501 54.512 1.00 75.88 90 ALA A CA 1
ATOM 701 C C . ALA A 1 90 ? -19.867 -12.171 55.648 1.00 75.88 90 ALA A C 1
ATOM 703 O O . ALA A 1 90 ? -18.718 -11.805 55.398 1.00 75.88 90 ALA A O 1
ATOM 704 N N . ALA A 1 91 ? -20.316 -12.279 56.901 1.00 68.00 91 ALA A N 1
ATOM 705 C CA . ALA A 1 91 ? -19.465 -12.004 58.062 1.00 68.00 91 ALA A CA 1
ATOM 706 C C . ALA A 1 91 ? -18.201 -12.886 58.065 1.00 68.00 91 ALA A C 1
ATOM 708 O O . ALA A 1 91 ? -17.122 -12.401 58.401 1.00 68.00 91 ALA A O 1
ATOM 709 N N . ASP A 1 92 ? -18.342 -14.124 57.590 1.00 68.62 92 ASP A N 1
ATOM 710 C CA . ASP A 1 92 ? -17.273 -15.117 57.463 1.00 68.62 92 ASP A CA 1
ATOM 711 C C . ASP A 1 92 ? -16.188 -14.700 56.443 1.00 68.62 92 ASP A C 1
ATOM 713 O O . ASP A 1 92 ? -15.025 -15.065 56.600 1.00 68.62 92 ASP A O 1
ATOM 717 N N . ASP A 1 93 ? -16.535 -13.884 55.435 1.00 72.19 93 ASP A N 1
ATOM 718 C CA . ASP A 1 93 ? -15.581 -13.341 54.451 1.00 72.19 93 ASP A CA 1
ATOM 719 C C . ASP A 1 93 ? -14.817 -12.119 54.994 1.00 72.19 93 ASP A C 1
ATOM 721 O O . 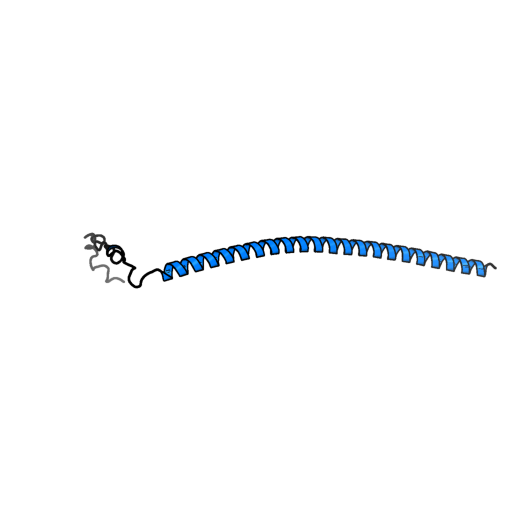ASP A 1 93 ? -13.694 -11.834 54.576 1.00 72.19 93 ASP A O 1
ATOM 725 N N . LEU A 1 94 ? -15.436 -11.366 55.912 1.00 67.75 94 LEU A N 1
ATOM 726 C CA . LEU A 1 94 ? -14.857 -10.162 56.524 1.00 67.75 94 LEU A CA 1
ATOM 727 C C . LEU A 1 94 ? -13.961 -10.489 57.723 1.00 67.75 94 LEU A C 1
ATOM 729 O O . LEU A 1 94 ? -12.996 -9.770 57.989 1.00 67.75 94 LEU A O 1
ATOM 733 N N . TYR A 1 95 ? -14.283 -11.567 58.433 1.00 67.31 95 TYR A N 1
ATOM 734 C CA . TYR A 1 95 ? -13.550 -12.071 59.586 1.00 67.31 95 TYR A CA 1
ATOM 735 C C . TYR A 1 95 ? -13.385 -13.583 59.442 1.00 67.31 95 TYR A C 1
ATOM 737 O O . TYR A 1 95 ? -14.070 -14.335 60.138 1.00 67.31 95 TYR A O 1
ATOM 745 N N . PRO A 1 96 ? -12.491 -14.048 58.549 1.00 67.56 96 PRO A N 1
ATOM 746 C CA . PRO A 1 96 ? -12.163 -15.463 58.507 1.00 67.56 96 PRO A CA 1
ATOM 747 C C . PRO A 1 96 ? -11.708 -15.893 59.900 1.00 67.56 96 PRO A C 1
ATOM 749 O O . PRO A 1 96 ? -11.001 -15.142 60.581 1.00 67.56 96 PRO A O 1
ATOM 752 N N . GLU A 1 97 ? -12.111 -17.087 60.327 1.00 70.19 97 GLU A N 1
ATOM 753 C CA . GLU A 1 97 ? -11.601 -17.691 61.552 1.00 70.19 97 GLU A CA 1
ATOM 754 C C . GLU A 1 97 ? -10.086 -17.850 61.400 1.00 70.19 97 GLU A C 1
ATOM 756 O O . GLU A 1 97 ? -9.583 -18.780 60.769 1.00 70.19 97 GLU A O 1
ATOM 761 N N . TRP A 1 98 ? -9.333 -16.881 61.917 1.00 65.50 98 TRP A N 1
ATOM 762 C CA . TRP A 1 98 ? -7.905 -17.049 62.097 1.00 65.50 98 TRP A CA 1
ATOM 763 C C . TRP A 1 98 ? -7.759 -18.138 63.146 1.00 65.50 98 TRP A C 1
ATOM 765 O O . TRP A 1 98 ? -8.152 -17.942 64.296 1.00 65.50 98 TRP A O 1
ATOM 775 N N . ASP A 1 99 ? -7.218 -19.286 62.747 1.00 68.81 99 ASP A N 1
ATOM 776 C CA . ASP A 1 99 ? -6.776 -20.300 63.689 1.00 68.81 99 ASP A CA 1
ATOM 777 C C . ASP A 1 99 ? -5.637 -19.703 64.526 1.00 68.81 99 ASP A C 1
ATOM 779 O O . ASP A 1 99 ? -4.464 -19.707 64.152 1.00 68.81 99 ASP A O 1
ATOM 783 N N . VAL A 1 100 ? -6.012 -19.096 65.653 1.00 60.00 100 VAL A N 1
ATOM 784 C CA . VAL A 1 100 ? -5.080 -18.533 66.633 1.00 60.00 100 VAL A CA 1
ATOM 785 C C . VAL A 1 100 ? -4.400 -19.631 67.449 1.00 60.00 100 VAL A C 1
ATOM 787 O O . VAL A 1 100 ? -3.527 -19.322 68.261 1.00 60.00 100 VAL A O 1
ATOM 790 N N . THR A 1 101 ? -4.728 -20.909 67.218 1.00 60.72 101 THR A N 1
ATOM 791 C CA . THR A 1 101 ? -3.928 -22.033 67.701 1.00 60.72 101 THR A CA 1
ATOM 792 C C . THR A 1 101 ? -2.777 -22.287 66.733 1.00 60.72 101 THR A C 1
ATOM 794 O O . THR A 1 101 ? -2.631 -23.339 66.119 1.00 60.72 101 THR A O 1
ATOM 797 N N . GLY A 1 102 ? -1.887 -21.292 66.636 1.00 55.16 102 GLY A N 1
ATOM 798 C CA . GLY A 1 102 ? -0.524 -21.556 66.185 1.00 55.16 102 GLY A CA 1
ATOM 799 C C . GLY A 1 102 ? 0.049 -22.751 66.965 1.00 55.16 102 GLY A C 1
ATOM 800 O O . GLY A 1 102 ? -0.390 -22.995 68.096 1.00 55.16 102 GLY A O 1
ATOM 801 N N . PRO A 1 103 ? 0.982 -23.521 66.374 1.00 60.66 103 PRO A N 1
ATOM 802 C CA . PRO A 1 103 ? 1.469 -24.756 66.976 1.00 60.66 103 PRO A CA 1
ATOM 803 C C . PRO A 1 103 ? 1.847 -24.505 68.435 1.00 60.66 103 PRO A C 1
ATOM 805 O O . PRO A 1 103 ? 2.593 -23.568 68.730 1.00 60.66 103 PRO A O 1
ATOM 808 N N . VAL A 1 104 ? 1.272 -25.310 69.338 1.00 61.69 104 VAL A N 1
ATOM 809 C CA . VAL A 1 104 ? 1.612 -25.302 70.764 1.00 61.69 104 VAL A CA 1
ATOM 810 C C . VAL A 1 104 ? 3.138 -25.317 70.845 1.00 61.69 104 VAL A C 1
ATOM 812 O O . VAL A 1 104 ? 3.737 -26.192 70.217 1.00 61.69 104 VAL A O 1
ATOM 815 N N . PRO A 1 105 ? 3.786 -24.359 71.535 1.00 56.12 105 PRO A N 1
ATOM 816 C CA . PRO A 1 105 ? 5.228 -24.392 71.678 1.00 56.12 105 PRO A CA 1
ATOM 817 C C . PRO A 1 105 ? 5.583 -25.728 72.318 1.00 56.12 105 PRO A C 1
ATOM 819 O O . PRO A 1 105 ? 5.161 -25.994 73.447 1.00 56.12 105 PRO A O 1
ATOM 822 N N . ASP A 1 106 ? 6.301 -26.580 71.585 1.00 54.16 106 ASP A N 1
ATOM 823 C CA . ASP A 1 106 ? 6.859 -27.795 72.156 1.00 54.16 106 ASP A CA 1
ATOM 824 C C . ASP A 1 106 ? 7.609 -27.377 73.424 1.00 54.16 106 ASP A C 1
ATOM 826 O O . ASP A 1 106 ? 8.505 -26.530 73.384 1.00 54.16 106 ASP A O 1
ATOM 830 N N . GLN A 1 107 ? 7.237 -27.962 74.564 1.00 53.25 107 GLN A N 1
ATOM 831 C CA . GLN A 1 107 ? 7.891 -27.784 75.868 1.00 53.25 107 GLN A CA 1
ATOM 832 C C . GLN A 1 107 ? 9.323 -28.370 75.887 1.00 53.25 107 GLN A C 1
ATOM 834 O O . GLN A 1 107 ? 9.802 -28.847 76.907 1.00 53.25 107 GLN A O 1
ATOM 839 N N . ALA A 1 108 ? 10.014 -28.353 74.747 1.00 51.19 108 ALA A N 1
ATOM 840 C CA . ALA A 1 108 ? 11.381 -28.807 74.544 1.00 51.19 108 ALA A CA 1
ATOM 841 C C . ALA A 1 108 ? 12.394 -27.643 74.509 1.00 51.19 108 ALA A C 1
ATOM 843 O O . ALA A 1 108 ? 13.540 -27.845 74.125 1.00 51.19 108 ALA A O 1
ATOM 844 N N . MET A 1 109 ? 11.994 -26.426 74.897 1.00 51.69 109 MET A N 1
ATOM 845 C CA . MET A 1 109 ? 12.880 -25.251 74.983 1.00 51.69 109 MET A CA 1
ATOM 846 C C . MET A 1 109 ? 13.259 -24.876 76.427 1.00 51.69 109 MET A C 1
ATOM 848 O O . MET A 1 109 ? 13.612 -23.731 76.686 1.00 51.69 109 MET A O 1
ATOM 852 N N . ASP A 1 110 ? 13.227 -25.836 77.357 1.00 51.78 110 ASP A N 1
ATOM 853 C CA . ASP A 1 110 ? 13.718 -25.657 78.738 1.00 51.78 110 ASP A CA 1
ATOM 854 C C . ASP A 1 110 ? 15.180 -26.115 78.945 1.00 51.78 110 ASP A C 1
ATOM 856 O O . ASP A 1 110 ? 15.663 -26.179 80.073 1.00 51.78 110 ASP A O 1
ATOM 860 N N . GLU A 1 111 ? 15.940 -26.375 77.875 1.00 51.53 111 GLU A N 1
ATOM 861 C CA . GLU A 1 111 ? 17.368 -26.723 77.972 1.00 51.53 111 GLU A CA 1
ATOM 862 C C . GLU A 1 111 ? 18.258 -25.858 77.067 1.00 51.53 111 GLU A C 1
ATOM 864 O O . GLU A 1 111 ? 18.999 -26.344 76.219 1.00 51.53 111 GLU A O 1
ATOM 869 N N . LEU A 1 112 ? 18.242 -24.545 77.285 1.00 48.22 112 LEU A N 1
ATOM 870 C CA . LEU A 1 112 ? 19.438 -23.735 77.043 1.00 48.22 112 LEU A CA 1
ATOM 871 C C . LEU A 1 112 ? 19.840 -23.102 78.371 1.00 48.22 112 LEU A C 1
ATOM 873 O O . LEU A 1 112 ? 19.415 -22.007 78.737 1.00 48.22 112 LEU A O 1
ATOM 877 N N . SER A 1 113 ? 20.630 -23.861 79.131 1.00 49.62 113 SER A N 1
ATOM 878 C CA . SER A 1 113 ? 21.252 -23.415 80.373 1.00 49.62 113 SER A CA 1
ATOM 879 C C . SER A 1 113 ? 21.983 -22.091 80.153 1.00 49.62 113 SER A C 1
ATOM 881 O O . SER A 1 113 ? 22.762 -21.958 79.209 1.00 49.62 113 SER A O 1
ATOM 883 N N . ALA A 1 114 ? 21.784 -21.141 81.067 1.00 54.59 114 ALA A N 1
ATOM 884 C CA . ALA A 1 114 ? 22.367 -19.797 81.091 1.00 54.59 114 ALA A CA 1
ATOM 885 C C . ALA A 1 114 ? 23.911 -19.747 81.231 1.00 54.59 114 ALA A C 1
ATOM 887 O O . ALA A 1 114 ? 24.461 -18.767 81.722 1.00 54.59 114 ALA A O 1
ATOM 888 N N . THR A 1 115 ? 24.626 -20.797 80.831 1.00 54.16 115 THR A N 1
ATOM 889 C CA . THR A 1 115 ? 26.079 -20.948 80.986 1.00 54.16 115 THR A CA 1
ATOM 890 C C . THR A 1 115 ? 26.856 -20.655 79.695 1.00 54.16 115 THR A C 1
ATOM 892 O O . THR A 1 115 ? 28.076 -20.547 79.741 1.00 54.16 115 THR A O 1
ATOM 895 N N . GLU A 1 116 ? 26.189 -20.465 78.550 1.00 55.00 116 GLU A N 1
ATOM 896 C CA . GLU A 1 116 ? 26.860 -20.170 77.265 1.00 55.00 116 GLU A CA 1
ATOM 897 C C . GLU A 1 116 ? 26.900 -18.674 76.888 1.00 55.00 116 GLU A C 1
ATOM 899 O O . GLU A 1 116 ? 27.543 -18.300 75.908 1.00 55.00 116 GLU A O 1
ATOM 904 N N . LEU A 1 117 ? 26.268 -17.790 77.669 1.00 52.44 117 LEU A N 1
ATOM 905 C CA . LEU A 1 117 ? 26.180 -16.351 77.364 1.00 52.44 117 LEU A CA 1
ATOM 906 C C . LEU A 1 117 ? 27.325 -15.489 77.937 1.00 52.44 117 LEU A C 1
ATOM 908 O O . LEU A 1 117 ? 27.381 -14.303 77.631 1.00 52.44 117 LEU A O 1
ATOM 912 N N . GLU A 1 118 ? 28.261 -16.059 78.706 1.00 50.22 118 GLU A N 1
ATOM 913 C CA . GLU A 1 118 ? 29.409 -15.326 79.287 1.00 50.22 118 GLU A CA 1
ATOM 914 C C . GLU A 1 118 ? 30.755 -15.535 78.557 1.00 50.22 118 GLU A C 1
ATOM 916 O O . GLU A 1 118 ? 31.780 -15.033 79.012 1.00 50.22 118 GLU A O 1
ATOM 921 N N . GLN A 1 119 ? 30.793 -16.234 77.414 1.00 50.38 119 GLN A N 1
ATOM 922 C CA . GLN A 1 119 ? 32.036 -16.427 76.637 1.00 50.38 119 GLN A CA 1
ATOM 923 C C . GLN A 1 119 ? 31.962 -15.952 75.176 1.00 50.38 119 GLN A C 1
ATOM 925 O O . GLN A 1 119 ? 32.499 -16.607 74.278 1.00 50.38 119 GLN A O 1
ATOM 930 N N . ARG A 1 120 ? 31.341 -14.798 74.914 1.00 42.97 120 ARG A N 1
ATOM 931 C CA . ARG A 1 120 ? 31.545 -14.067 73.652 1.00 42.97 120 ARG A CA 1
ATOM 932 C C . ARG A 1 120 ? 31.858 -12.600 73.876 1.00 42.97 120 ARG A C 1
ATOM 934 O O . ARG A 1 120 ? 31.119 -11.960 74.649 1.00 42.97 120 ARG A O 1
#

Organism: NCBI:txid53985

Foldseek 3Di:
DVVVVVVVVVVVVVVVVVVVVVVVVVVVVVVVVVVVVVVVVVVVVVVVVVVVVVVVVVVVVVVVVVVVVVVVVVVVVVVVPDDVPNDDDDPCVVDPPDPPCDPDPPPPPPPPPPPPVPPD

Secondary structure (DSSP, 8-state):
-HHHHHHHHHHHHHHHHHHHHHHHHHHHHHHHHHHHHHHHHHHHHHHHHHHHHHHHHHHHHHHHHHHHHHHHHHHHHHHHTS-TT-----HHHHS------PPP--TT-----TTSTT--

Sequence (120 aa):
MADYALKSDEKHLASAQILKENQILLQRLITQSQQASQQVNTRMSALETRISIITTHATEMRNEISLAVENINTLKDTVNKIEPGSLVFAADDLYPEWDVTGPVPDQAMDELSATELEQR